Protein AF-A0A8B6CYZ5-F1 (afdb_monomer)

Secondary structure (DSSP, 8-state):
---HHHHHHHHHHHHTS-S-SSEEEPPPBTTB--EEEEEPPHHHHHHHHHHHHHHTT--S---HHHHHHHHHHHHHHTT--HHHHHHHHT---THHHHHHHHHHHHS--

InterPro domains:
  IPR002104 Integrase, catalytic domain [PF00589] (16-94)
  IPR011010 DNA breaking-rejoining enzyme, catalytic core [SSF56349] (3-94)
  IPR013762 Integrase-like, catalytic domain superfamily [G3DSA:1.10.443.10] (1-104)
  IPR052787 Mitochondrial antiviral-signaling domain-containing protein [PTHR21446] (2-103)

Foldseek 3Di:
DPDPVVVVVVVCVLVVVDADPQFDWDDDDVPDTHGDRDHDDPVVVQCPQVVVCVVVVNDDDGTLVNVLVVQLVVCVVVVDDPVVSCVVSVNDDCCVVVVVVVVCVVDPD

Solvent-accessible surface area (backbone atoms only — not comparable to full-atom values): 6609 Å² total; per-residue (Å²): 146,83,52,68,64,60,54,49,52,51,52,38,56,73,55,65,75,51,86,74,71,65,40,36,76,47,81,64,59,84,91,44,84,45,60,49,92,54,58,56,53,69,73,58,59,55,45,42,49,34,53,50,37,53,77,71,68,50,89,74,92,53,35,58,66,52,54,39,51,54,50,44,54,51,42,48,76,69,69,53,56,67,68,61,42,25,65,75,57,68,52,74,74,59,56,69,56,51,50,51,52,50,49,52,68,76,58,63,135

Radius of gyration: 19.89 Å; Cα contacts (8 Å, |Δi|>4): 69; chains: 1; bounding box: 32×52×56 Å

Mean predicted aligned error: 9.27 Å

pLDDT: mean 85.98, std 11.59, range [53.66, 95.62]

Sequence (109 aa):
PRCMYNIFETYLNILGNDGCFYRKPLALVGNTIRYGKQPLGVNKLEGLMKEMCQKAGLTGNYTNHSGKRTCATALYKAGLDEQTIMGRTGHRSSDDEIERKVSAVLNPP

Structure (mmCIF, N/CA/C/O backbone):
data_AF-A0A8B6CYZ5-F1
#
_entry.id   AF-A0A8B6CYZ5-F1
#
loop_
_atom_site.group_PDB
_atom_site.id
_atom_site.type_symbol
_atom_site.label_atom_id
_atom_site.label_alt_id
_atom_site.label_comp_id
_atom_site.label_asym_id
_atom_site.label_entity_id
_atom_site.label_seq_id
_atom_site.pdbx_PDB_ins_code
_atom_site.Cartn_x
_atom_site.Cartn_y
_atom_site.Cartn_z
_atom_site.occupancy
_atom_site.B_iso_or_equiv
_atom_site.auth_seq_id
_atom_site.auth_comp_id
_atom_site.auth_asym_id
_atom_site.auth_atom_id
_atom_site.pdbx_PDB_model_num
ATOM 1 N N . PRO A 1 1 ? -8.800 7.021 -11.406 1.00 55.38 1 PRO A N 1
ATOM 2 C CA . PRO A 1 1 ? -7.435 6.857 -10.834 1.00 55.38 1 PRO A CA 1
ATOM 3 C C . PRO A 1 1 ? -7.329 6.835 -9.283 1.00 55.38 1 PRO A C 1
ATOM 5 O O . PRO A 1 1 ? -6.246 7.058 -8.759 1.00 55.38 1 PRO A O 1
ATOM 8 N N . ARG A 1 2 ? -8.389 6.501 -8.524 1.00 72.81 2 ARG A N 1
ATOM 9 C CA . ARG A 1 2 ? -8.317 6.325 -7.052 1.00 72.81 2 ARG A CA 1
ATOM 10 C C . ARG A 1 2 ? -9.076 5.087 -6.554 1.00 72.81 2 ARG A C 1
ATOM 12 O O . ARG A 1 2 ? -9.575 5.070 -5.438 1.00 72.81 2 ARG A O 1
ATOM 19 N N . CYS A 1 3 ? -9.215 4.069 -7.401 1.00 89.69 3 CYS A N 1
ATOM 20 C CA . CYS A 1 3 ? -9.828 2.812 -6.987 1.00 89.69 3 CYS A CA 1
ATOM 21 C C . CYS A 1 3 ? -8.732 1.859 -6.506 1.00 89.69 3 CYS A C 1
ATOM 23 O O . CYS A 1 3 ? -7.823 1.542 -7.274 1.00 89.69 3 CYS A O 1
ATOM 25 N N . MET A 1 4 ? -8.820 1.415 -5.250 1.00 88.88 4 MET A N 1
ATOM 26 C CA . MET A 1 4 ? -7.859 0.471 -4.670 1.00 88.88 4 MET A CA 1
ATOM 27 C C . MET A 1 4 ? -7.808 -0.840 -5.456 1.00 88.88 4 MET A C 1
ATOM 29 O O . MET A 1 4 ? -6.719 -1.371 -5.652 1.00 88.88 4 MET A O 1
ATOM 33 N N . TYR A 1 5 ? -8.956 -1.304 -5.967 1.00 93.06 5 TYR A N 1
ATOM 34 C CA . TYR A 1 5 ? -9.030 -2.475 -6.841 1.00 93.06 5 TYR A CA 1
ATOM 35 C C . TYR A 1 5 ? -8.152 -2.287 -8.083 1.00 93.06 5 TYR A C 1
ATOM 37 O O . TYR A 1 5 ? -7.213 -3.050 -8.269 1.00 93.06 5 TYR A O 1
ATOM 45 N N . ASN A 1 6 ? -8.358 -1.218 -8.863 1.00 93.38 6 ASN A N 1
ATOM 46 C CA . ASN A 1 6 ? -7.584 -0.988 -10.091 1.00 93.38 6 ASN A CA 1
ATOM 47 C C . ASN A 1 6 ? -6.079 -0.845 -9.813 1.00 93.38 6 ASN A C 1
ATOM 49 O O . ASN A 1 6 ? -5.263 -1.282 -10.620 1.00 93.38 6 ASN A O 1
ATOM 53 N N . ILE A 1 7 ? -5.693 -0.222 -8.691 1.00 91.06 7 ILE A N 1
ATOM 54 C CA . ILE A 1 7 ? -4.278 -0.093 -8.300 1.00 91.06 7 ILE A CA 1
ATOM 55 C C . ILE A 1 7 ? -3.683 -1.476 -8.018 1.00 91.06 7 ILE A C 1
ATOM 57 O O . ILE A 1 7 ? -2.586 -1.781 -8.484 1.00 91.06 7 ILE A O 1
ATOM 61 N N . PHE A 1 8 ? -4.407 -2.312 -7.274 1.00 92.06 8 PHE A N 1
ATOM 62 C CA . PHE A 1 8 ? -3.954 -3.648 -6.914 1.00 92.06 8 PHE A CA 1
ATOM 63 C C . PHE A 1 8 ? -3.928 -4.590 -8.122 1.00 92.06 8 PHE A C 1
ATOM 65 O O . PHE A 1 8 ? -2.936 -5.276 -8.335 1.00 92.06 8 PHE A O 1
ATOM 72 N N . GLU A 1 9 ? -4.958 -4.558 -8.962 1.00 93.44 9 GLU A N 1
ATOM 73 C CA . GLU A 1 9 ? -5.025 -5.302 -10.221 1.00 93.44 9 GLU A CA 1
ATOM 74 C C . GLU A 1 9 ? -3.884 -4.900 -11.166 1.00 93.44 9 GLU A C 1
ATOM 76 O O . GLU A 1 9 ? -3.181 -5.760 -11.690 1.00 93.44 9 GLU A O 1
ATOM 81 N N . THR A 1 10 ? -3.618 -3.596 -11.316 1.00 92.12 10 THR A N 1
ATOM 82 C CA . THR A 1 10 ? -2.472 -3.105 -12.100 1.00 92.12 10 THR A CA 1
ATOM 83 C C . THR A 1 10 ? -1.159 -3.643 -11.541 1.00 92.12 10 THR A C 1
ATOM 85 O O . THR A 1 10 ? -0.314 -4.119 -12.296 1.00 92.12 10 THR A O 1
ATOM 88 N N . TYR A 1 11 ? -0.983 -3.598 -10.218 1.00 92.94 11 TYR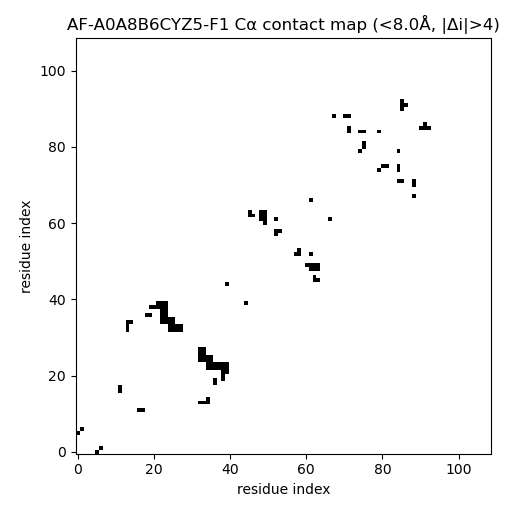 A N 1
ATOM 89 C CA . TYR A 1 11 ? 0.208 -4.127 -9.562 1.00 92.94 11 TYR A CA 1
ATOM 90 C C . TYR A 1 11 ? 0.394 -5.622 -9.846 1.00 92.94 11 TYR A C 1
ATOM 92 O O . TYR A 1 11 ? 1.459 -6.017 -10.319 1.00 92.94 11 TYR A O 1
ATOM 100 N N . LEU A 1 12 ? -0.641 -6.433 -9.620 1.00 93.69 12 LEU A N 1
ATOM 101 C CA . LEU A 1 12 ? -0.615 -7.878 -9.845 1.00 93.69 12 LEU A CA 1
ATOM 102 C C . LEU A 1 12 ? -0.329 -8.234 -11.310 1.00 93.69 12 LEU A C 1
ATOM 104 O O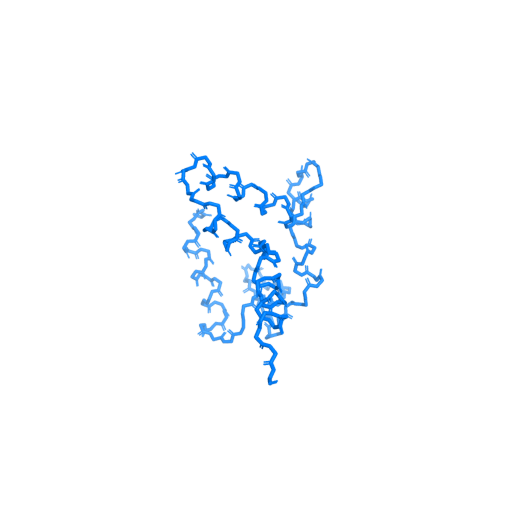 . LEU A 1 12 ? 0.538 -9.067 -11.580 1.00 93.69 12 LEU A O 1
ATOM 108 N N . ASN A 1 13 ? -0.962 -7.533 -12.252 1.00 93.25 13 ASN A N 1
ATOM 109 C CA . ASN A 1 13 ? -0.717 -7.718 -13.680 1.00 93.25 13 ASN A CA 1
ATOM 110 C C . ASN A 1 13 ? 0.739 -7.402 -14.058 1.00 93.25 13 ASN A C 1
ATOM 112 O O . ASN A 1 13 ? 1.345 -8.159 -14.813 1.00 93.25 13 ASN A O 1
ATOM 116 N N . ILE A 1 14 ? 1.348 -6.351 -13.489 1.00 92.38 14 ILE A N 1
ATOM 117 C CA . ILE A 1 14 ? 2.778 -6.052 -13.708 1.00 92.38 14 ILE A CA 1
ATOM 118 C C . ILE A 1 14 ? 3.673 -7.162 -13.133 1.00 92.38 14 ILE A C 1
ATOM 120 O O . ILE A 1 14 ? 4.738 -7.443 -13.685 1.00 92.38 14 ILE A O 1
ATOM 124 N N . LEU A 1 15 ? 3.267 -7.809 -12.036 1.00 92.81 15 LEU A N 1
ATOM 125 C CA . LEU A 1 15 ? 4.003 -8.951 -11.484 1.00 92.81 15 LEU A CA 1
ATOM 126 C C . LEU A 1 15 ? 3.862 -10.231 -12.322 1.00 92.81 15 LEU A C 1
ATOM 128 O O . LEU A 1 15 ? 4.634 -11.167 -12.097 1.00 92.81 15 LEU A O 1
ATOM 132 N N . GLY A 1 16 ? 2.914 -10.261 -13.265 1.00 92.19 16 GLY A N 1
ATOM 133 C CA . GLY A 1 16 ? 2.544 -11.437 -14.051 1.00 92.19 16 GLY A CA 1
ATOM 134 C C . GLY A 1 16 ? 1.574 -12.378 -13.332 1.00 92.19 16 GLY A C 1
ATOM 135 O O . GLY A 1 16 ? 1.532 -13.552 -13.679 1.00 92.19 16 GLY A O 1
ATOM 136 N N . ASN A 1 17 ? 0.836 -11.892 -12.323 1.00 90.69 17 ASN A N 1
ATOM 137 C CA . ASN A 1 17 ? -0.018 -12.702 -11.439 1.00 90.69 17 ASN A CA 1
ATOM 138 C C . ASN A 1 17 ? 0.713 -13.888 -10.779 1.00 90.69 17 ASN A C 1
ATOM 140 O O . ASN A 1 17 ? 0.104 -14.909 -10.473 1.00 90.69 17 ASN A O 1
ATOM 144 N N . ASP A 1 18 ? 2.016 -13.738 -10.535 1.00 88.56 18 ASP A N 1
ATOM 145 C CA . ASP A 1 18 ? 2.875 -14.783 -9.978 1.00 88.56 18 ASP A CA 1
ATOM 146 C C . ASP A 1 18 ? 3.847 -14.223 -8.923 1.00 88.56 18 ASP A C 1
ATOM 148 O O . ASP A 1 18 ? 4.170 -13.030 -8.891 1.00 88.56 18 ASP A O 1
ATOM 152 N N . GLY A 1 19 ? 4.360 -15.106 -8.067 1.00 87.44 19 GLY A N 1
ATOM 153 C CA . GLY A 1 19 ? 5.421 -14.858 -7.098 1.00 87.44 19 GLY A CA 1
ATOM 154 C C . GLY A 1 19 ? 5.034 -13.988 -5.898 1.00 87.44 19 GLY A C 1
ATOM 155 O O . GLY A 1 19 ? 3.872 -13.831 -5.537 1.00 87.44 19 GLY A O 1
ATOM 156 N N . CYS A 1 20 ? 6.054 -13.449 -5.225 1.00 90.19 20 CYS A N 1
ATOM 157 C CA . CYS A 1 20 ? 5.872 -12.719 -3.973 1.00 90.19 20 CYS A CA 1
ATOM 158 C C . CYS A 1 20 ? 5.393 -11.273 -4.172 1.00 90.19 20 CYS A C 1
ATOM 160 O O . CYS A 1 20 ? 5.746 -10.600 -5.147 1.00 90.19 20 CYS A O 1
ATOM 162 N N . PHE A 1 21 ? 4.644 -10.791 -3.179 1.00 91.44 21 PHE A N 1
ATOM 163 C CA . PHE A 1 21 ? 4.295 -9.383 -3.010 1.00 91.44 21 PHE A CA 1
ATOM 164 C C . PHE A 1 21 ? 5.510 -8.543 -2.600 1.00 91.44 21 PHE A C 1
ATOM 166 O O . PHE A 1 21 ? 6.552 -9.054 -2.194 1.00 91.44 21 PHE A O 1
ATOM 173 N N . TYR A 1 22 ? 5.346 -7.222 -2.671 1.00 92.06 22 TYR A N 1
ATOM 174 C CA . TYR A 1 22 ? 6.326 -6.230 -2.225 1.00 92.06 22 TYR A CA 1
ATOM 175 C C . TYR A 1 22 ? 7.657 -6.264 -2.973 1.00 92.06 22 TYR A C 1
ATOM 177 O O . TYR A 1 22 ? 8.719 -6.008 -2.407 1.00 92.06 22 TYR A O 1
ATOM 185 N N . ARG A 1 23 ? 7.607 -6.558 -4.270 1.00 93.44 23 ARG A N 1
ATOM 186 C CA . ARG A 1 23 ? 8.784 -6.532 -5.136 1.00 93.44 23 ARG A CA 1
ATOM 187 C C . ARG A 1 23 ? 9.425 -5.143 -5.223 1.00 93.44 23 ARG A C 1
ATOM 189 O O . ARG A 1 23 ? 8.737 -4.122 -5.206 1.00 93.44 23 ARG A O 1
ATOM 196 N N . LYS A 1 24 ? 10.756 -5.101 -5.349 1.00 91.81 24 LYS A N 1
ATOM 197 C CA . LYS A 1 24 ? 11.519 -3.849 -5.471 1.00 91.81 24 LYS A CA 1
ATOM 198 C C . LYS A 1 24 ? 11.105 -3.079 -6.740 1.00 91.81 24 LYS A C 1
ATOM 200 O O . LYS A 1 24 ? 11.221 -3.649 -7.829 1.00 91.81 24 LYS A O 1
ATOM 205 N N . PRO A 1 25 ? 10.686 -1.802 -6.644 1.00 90.88 25 PRO A N 1
ATOM 206 C CA . PRO A 1 25 ? 10.436 -0.980 -7.824 1.00 90.88 25 PRO A CA 1
ATOM 207 C C . PRO A 1 25 ? 11.747 -0.718 -8.574 1.00 90.88 25 PRO A C 1
ATOM 209 O O . PRO A 1 25 ? 12.791 -0.467 -7.964 1.00 90.88 25 PRO A O 1
ATOM 212 N N . LEU A 1 26 ? 11.693 -0.794 -9.900 1.00 93.12 26 LEU A N 1
ATOM 213 C CA . LEU A 1 26 ? 12.810 -0.482 -10.788 1.00 93.12 26 LEU A CA 1
ATOM 214 C C . LEU A 1 26 ? 12.655 0.928 -11.359 1.00 93.12 26 LEU A C 1
ATOM 216 O O . LEU A 1 26 ? 11.582 1.526 -11.292 1.00 93.12 26 LEU A O 1
ATOM 220 N N . ALA A 1 27 ? 13.733 1.446 -11.951 1.00 91.69 27 ALA A N 1
ATOM 221 C CA . ALA A 1 27 ? 13.677 2.704 -12.680 1.00 91.69 27 ALA A CA 1
ATOM 222 C C . ALA A 1 27 ? 12.599 2.646 -13.774 1.00 91.69 27 ALA A C 1
ATOM 224 O O . ALA A 1 27 ? 12.485 1.648 -14.510 1.00 91.69 27 ALA A O 1
ATOM 225 N N . LEU A 1 28 ? 11.829 3.731 -13.858 1.00 91.19 28 LEU A N 1
ATOM 226 C CA . LEU A 1 28 ? 10.843 3.941 -14.907 1.00 91.19 28 LEU A CA 1
ATOM 227 C C . LEU A 1 28 ? 11.534 3.908 -16.270 1.00 91.19 28 LEU A C 1
ATOM 229 O O . LEU A 1 28 ? 12.634 4.434 -16.437 1.00 91.19 28 LEU A O 1
ATOM 233 N N . VAL A 1 29 ? 10.877 3.282 -17.241 1.00 91.56 29 VAL A N 1
ATOM 234 C CA . VAL A 1 29 ? 11.251 3.387 -18.656 1.00 91.56 29 VAL A CA 1
ATOM 235 C C . VAL A 1 29 ? 10.084 4.042 -19.368 1.00 91.56 29 VAL A C 1
ATOM 237 O O . VAL A 1 29 ? 9.004 3.456 -19.479 1.00 91.56 29 VAL A O 1
ATOM 240 N N . GLY A 1 30 ? 10.280 5.306 -19.751 1.00 90.88 30 GLY A N 1
ATOM 241 C CA . GLY A 1 30 ? 9.179 6.199 -20.105 1.00 90.88 30 GLY A CA 1
ATOM 242 C C . GLY A 1 30 ? 8.183 6.299 -18.945 1.00 90.88 30 GLY A C 1
ATOM 243 O O . GLY A 1 30 ? 8.577 6.541 -17.806 1.00 90.88 30 GLY A O 1
ATOM 244 N N . ASN A 1 31 ? 6.909 6.015 -19.224 1.00 87.38 31 ASN A N 1
ATOM 245 C CA . ASN A 1 31 ? 5.834 6.002 -18.224 1.00 87.38 31 ASN A CA 1
ATOM 246 C C . ASN A 1 31 ? 5.521 4.597 -17.675 1.00 87.38 31 ASN A C 1
ATOM 248 O O . ASN A 1 31 ? 4.498 4.400 -17.021 1.00 87.38 31 ASN A O 1
ATOM 252 N N . THR A 1 32 ? 6.379 3.608 -17.938 1.00 89.62 32 THR A N 1
ATOM 253 C CA . THR A 1 32 ? 6.120 2.216 -17.549 1.00 89.62 32 THR A CA 1
ATOM 254 C C . THR A 1 32 ? 6.706 1.909 -16.175 1.00 89.62 32 THR A C 1
ATOM 256 O O . THR A 1 32 ? 7.921 1.991 -15.968 1.00 89.62 32 THR A O 1
ATOM 259 N N . ILE A 1 33 ? 5.839 1.496 -15.249 1.00 91.75 33 ILE A N 1
ATOM 260 C CA . ILE A 1 33 ? 6.217 0.998 -13.922 1.00 91.75 33 ILE A CA 1
ATOM 261 C C . ILE A 1 33 ? 6.698 -0.449 -14.047 1.00 91.75 33 ILE A C 1
ATOM 263 O O . ILE A 1 33 ? 6.075 -1.264 -14.724 1.00 91.75 33 ILE A O 1
ATOM 267 N N . ARG A 1 34 ? 7.809 -0.779 -13.381 1.00 92.81 34 ARG A N 1
ATOM 268 C CA . ARG A 1 34 ? 8.397 -2.124 -13.389 1.00 92.81 34 ARG A CA 1
ATOM 269 C C . ARG A 1 34 ? 8.860 -2.522 -11.997 1.00 92.81 34 ARG A C 1
ATOM 271 O O . ARG A 1 34 ? 9.294 -1.675 -11.215 1.00 92.81 34 ARG A O 1
ATOM 278 N N . TYR A 1 35 ? 8.847 -3.822 -11.734 1.00 94.31 35 TYR A N 1
ATOM 279 C CA . TYR A 1 35 ? 9.333 -4.404 -10.488 1.00 94.31 35 TYR A CA 1
ATOM 280 C C . TYR A 1 35 ? 10.349 -5.513 -10.775 1.00 94.31 35 TYR A C 1
ATOM 282 O O . TYR A 1 35 ? 10.211 -6.261 -11.741 1.00 94.31 35 TYR A O 1
ATOM 290 N N . GLY A 1 36 ? 11.383 -5.617 -9.940 1.00 92.56 36 GLY A N 1
ATOM 291 C CA . GLY A 1 36 ? 12.306 -6.755 -9.964 1.00 92.56 36 GLY A CA 1
ATOM 292 C C . GLY A 1 36 ? 11.641 -8.011 -9.402 1.00 92.56 36 GLY A C 1
ATOM 293 O O . GLY A 1 36 ? 10.553 -7.929 -8.852 1.00 92.56 36 GLY A O 1
ATOM 294 N N . LYS A 1 37 ? 12.284 -9.182 -9.486 1.00 91.12 37 LYS A N 1
ATOM 295 C CA . LYS A 1 37 ? 11.755 -10.412 -8.855 1.00 91.12 37 LYS A CA 1
ATOM 296 C C . LYS A 1 37 ? 11.946 -10.446 -7.334 1.00 91.12 37 LYS A C 1
ATOM 298 O O . LYS A 1 37 ? 11.205 -11.130 -6.640 1.00 91.12 37 LYS A O 1
ATOM 303 N N . GLN A 1 38 ? 12.933 -9.713 -6.822 1.00 91.56 38 GLN A N 1
ATOM 304 C CA . GLN A 1 38 ? 13.292 -9.732 -5.408 1.00 91.56 38 GLN A CA 1
ATOM 305 C C . GLN A 1 38 ? 12.285 -8.930 -4.558 1.00 91.56 38 GLN A C 1
ATOM 307 O O . GLN A 1 38 ? 12.030 -7.758 -4.876 1.00 91.56 38 GLN A O 1
ATOM 312 N N . PRO A 1 39 ? 11.753 -9.511 -3.466 1.00 93.62 39 PRO A N 1
ATOM 313 C CA . PRO A 1 39 ? 10.950 -8.778 -2.497 1.00 93.62 39 PRO A CA 1
ATOM 314 C C . PRO A 1 39 ? 11.804 -7.781 -1.711 1.00 93.62 39 PRO A C 1
ATOM 316 O O . PRO A 1 39 ? 13.007 -7.963 -1.504 1.00 93.62 39 PRO A O 1
ATOM 319 N N . LEU A 1 40 ? 11.173 -6.707 -1.255 1.00 94.62 40 LEU A N 1
ATOM 320 C CA . LEU A 1 40 ? 11.782 -5.773 -0.322 1.00 94.62 40 LEU A CA 1
ATOM 321 C C . LEU A 1 40 ? 12.005 -6.453 1.033 1.00 94.62 40 LEU A C 1
ATOM 323 O O . LEU A 1 40 ? 11.138 -7.160 1.542 1.00 94.62 40 LEU A O 1
ATOM 327 N N . GLY A 1 41 ? 13.169 -6.202 1.634 1.00 94.12 41 GLY A N 1
ATOM 328 C CA . GLY A 1 41 ? 13.458 -6.653 2.993 1.00 94.12 41 GLY A CA 1
ATOM 329 C C . GLY A 1 41 ? 12.580 -5.943 4.026 1.00 94.12 41 GLY A C 1
ATOM 330 O O . GLY A 1 41 ? 12.167 -4.798 3.818 1.00 94.12 41 GLY A O 1
ATOM 331 N N . VAL A 1 42 ? 12.347 -6.604 5.163 1.00 90.88 42 VAL A N 1
ATOM 332 C CA . VAL A 1 42 ? 11.458 -6.121 6.236 1.00 90.88 42 VAL A CA 1
ATOM 333 C C . VAL A 1 42 ? 11.800 -4.701 6.704 1.00 90.88 42 VAL A C 1
ATOM 335 O O . VAL A 1 42 ? 10.913 -3.856 6.762 1.00 90.88 42 VAL A O 1
ATOM 338 N N . ASN A 1 43 ? 13.085 -4.383 6.884 1.00 90.88 43 ASN A N 1
ATOM 339 C CA . ASN A 1 43 ? 13.527 -3.045 7.300 1.00 90.88 43 ASN A CA 1
ATOM 340 C C . ASN A 1 43 ? 13.181 -1.967 6.260 1.00 90.88 43 ASN A C 1
ATOM 342 O O . ASN A 1 43 ? 12.862 -0.829 6.602 1.00 90.88 43 ASN A O 1
ATOM 346 N N . LYS A 1 44 ? 13.228 -2.310 4.963 1.00 92.56 44 LYS A N 1
ATOM 347 C CA . LYS A 1 44 ? 12.867 -1.360 3.905 1.00 92.56 44 LYS A CA 1
ATOM 348 C C . LYS A 1 44 ? 11.356 -1.161 3.851 1.00 92.56 44 LYS A C 1
ATOM 350 O O . LYS A 1 44 ? 10.923 -0.024 3.700 1.00 92.56 44 LYS A O 1
ATOM 355 N N . LEU A 1 45 ? 10.580 -2.236 4.011 1.00 91.19 45 LEU A N 1
ATOM 356 C CA . LEU A 1 45 ? 9.121 -2.180 4.130 1.00 91.19 45 LEU A CA 1
ATOM 357 C C . LEU A 1 45 ? 8.669 -1.337 5.324 1.00 91.19 45 LEU A C 1
ATOM 359 O O . LE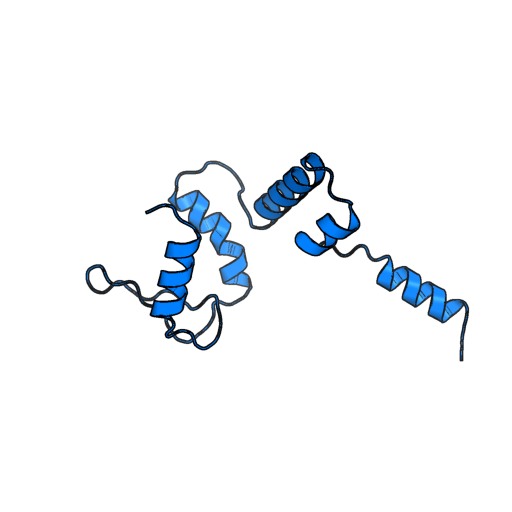U A 1 45 ? 7.738 -0.543 5.201 1.00 91.19 45 LEU A O 1
ATOM 363 N N . GLU A 1 46 ? 9.354 -1.465 6.457 1.00 88.94 46 GLU A N 1
ATOM 364 C CA . GLU A 1 46 ? 9.070 -0.685 7.657 1.00 88.94 46 GLU A CA 1
ATOM 365 C C . GLU A 1 46 ? 9.232 0.825 7.424 1.00 88.94 46 GLU A C 1
ATOM 367 O O . GLU A 1 46 ? 8.401 1.625 7.859 1.00 88.94 46 GLU A O 1
ATOM 372 N N . GLY A 1 47 ? 10.252 1.211 6.654 1.00 91.06 47 GLY A N 1
ATOM 373 C CA . GLY A 1 47 ? 10.525 2.604 6.310 1.00 91.06 47 GLY A CA 1
ATOM 374 C C . GLY A 1 47 ? 9.612 3.213 5.239 1.00 91.06 47 GLY A C 1
ATOM 375 O O . GLY A 1 47 ? 9.598 4.438 5.104 1.00 91.06 47 GLY A O 1
ATOM 376 N N . LEU A 1 48 ? 8.846 2.413 4.482 1.00 91.56 48 LEU A N 1
ATOM 377 C CA . LEU A 1 48 ? 8.083 2.919 3.332 1.00 91.56 48 LEU A CA 1
ATOM 378 C C . LEU A 1 48 ? 7.037 3.962 3.722 1.00 91.56 48 LEU A C 1
ATOM 380 O O . LEU A 1 48 ? 6.929 4.976 3.041 1.00 91.56 48 LEU A O 1
ATOM 384 N N . MET A 1 49 ? 6.282 3.747 4.804 1.00 91.38 49 MET A N 1
ATOM 385 C CA . MET A 1 49 ? 5.243 4.699 5.224 1.00 91.38 49 MET A CA 1
ATOM 386 C C . MET A 1 49 ? 5.841 6.072 5.531 1.00 91.38 49 MET A C 1
ATOM 388 O O . MET A 1 49 ? 5.367 7.086 5.028 1.00 91.38 49 MET A O 1
ATOM 392 N N . LYS A 1 50 ? 6.944 6.088 6.285 1.00 92.62 50 LYS A N 1
ATOM 393 C CA . LYS A 1 50 ? 7.670 7.316 6.612 1.00 92.62 50 LYS A CA 1
ATOM 394 C C . LYS A 1 50 ? 8.162 8.021 5.348 1.00 92.62 50 LYS A C 1
ATOM 396 O O . LYS A 1 50 ? 7.923 9.214 5.186 1.00 92.62 50 LYS A O 1
ATOM 401 N N . GLU A 1 51 ? 8.801 7.281 4.441 1.00 92.56 51 GLU A N 1
ATOM 402 C CA . GLU A 1 51 ? 9.323 7.818 3.180 1.00 92.56 51 GLU A CA 1
ATOM 403 C C . GLU A 1 51 ? 8.200 8.395 2.296 1.00 92.56 51 GLU A C 1
ATOM 405 O O . GLU A 1 51 ? 8.342 9.491 1.755 1.00 92.56 51 GLU A O 1
ATOM 410 N N . MET A 1 52 ? 7.068 7.694 2.174 1.00 92.38 52 MET A N 1
ATOM 411 C CA . MET A 1 52 ? 5.912 8.150 1.394 1.00 92.38 52 MET A CA 1
ATOM 412 C C . MET A 1 52 ? 5.290 9.416 1.983 1.00 92.38 52 MET A C 1
ATOM 414 O O . MET A 1 52 ? 5.047 10.368 1.245 1.00 92.38 52 MET A O 1
ATOM 418 N N . CYS A 1 53 ? 5.073 9.461 3.301 1.00 93.50 53 CYS A N 1
ATOM 419 C CA . CYS A 1 53 ? 4.510 10.634 3.966 1.00 93.50 53 CYS A CA 1
ATOM 420 C C . CYS A 1 53 ? 5.418 11.862 3.822 1.00 93.50 53 CYS A C 1
ATOM 422 O O . CYS A 1 53 ? 4.929 12.943 3.501 1.00 93.50 53 CYS A O 1
ATOM 424 N N . GLN A 1 54 ? 6.734 11.691 3.978 1.00 93.56 54 GLN A N 1
ATOM 425 C CA . GLN A 1 54 ? 7.704 12.772 3.786 1.00 93.56 54 GLN A CA 1
ATOM 426 C C . GLN A 1 54 ? 7.693 13.301 2.348 1.00 93.56 54 GLN A C 1
ATOM 428 O O . GLN A 1 54 ? 7.617 14.509 2.141 1.00 93.56 54 GLN A O 1
ATOM 433 N N . LYS A 1 55 ? 7.706 12.410 1.346 1.00 93.81 55 LYS A N 1
ATOM 434 C CA . LYS A 1 55 ? 7.639 12.802 -0.074 1.00 93.81 55 LYS A CA 1
ATOM 435 C C . LYS A 1 55 ? 6.325 13.487 -0.446 1.00 93.81 55 LYS A C 1
ATOM 437 O O . LYS A 1 55 ? 6.314 14.316 -1.347 1.00 93.81 55 LYS A O 1
ATOM 442 N N . ALA A 1 56 ? 5.235 13.150 0.238 1.00 94.75 56 ALA A N 1
ATOM 443 C CA . ALA A 1 56 ? 3.939 13.797 0.069 1.00 94.75 56 ALA A CA 1
ATOM 444 C C . ALA A 1 56 ? 3.817 15.140 0.822 1.00 94.75 56 ALA A C 1
ATOM 446 O O . ALA A 1 56 ? 2.768 15.774 0.743 1.00 94.75 56 ALA A O 1
ATOM 447 N N . GLY A 1 57 ? 4.851 15.573 1.557 1.00 95.25 57 GLY A N 1
ATOM 448 C CA . GLY A 1 57 ? 4.836 16.820 2.327 1.00 95.25 57 GLY A CA 1
ATOM 449 C C . GLY A 1 57 ? 4.030 16.749 3.628 1.00 95.25 57 GLY A C 1
ATOM 450 O O . GLY A 1 57 ? 3.651 17.785 4.169 1.00 95.25 57 GLY A O 1
ATOM 451 N N . LEU A 1 58 ? 3.743 15.548 4.141 1.00 92.88 58 LEU A N 1
ATOM 452 C CA . LEU A 1 58 ? 3.015 15.382 5.398 1.00 92.88 58 LEU A CA 1
ATOM 453 C C . LEU A 1 58 ? 3.944 15.617 6.593 1.00 92.88 58 LEU A C 1
ATOM 455 O O . LEU A 1 58 ? 4.884 14.856 6.832 1.00 92.88 58 LEU A O 1
ATOM 459 N N . THR A 1 59 ? 3.639 16.642 7.384 1.00 89.75 59 THR A N 1
ATOM 460 C CA . THR A 1 59 ? 4.377 16.973 8.607 1.00 89.75 59 THR A CA 1
ATOM 461 C C . THR A 1 59 ? 3.985 16.038 9.752 1.00 89.75 59 THR A C 1
ATOM 463 O O . THR A 1 59 ? 2.805 15.916 10.084 1.00 89.75 59 THR A O 1
ATOM 466 N N . GLY A 1 60 ? 4.969 15.381 10.371 1.00 88.12 60 GLY A N 1
ATOM 467 C CA . GLY A 1 60 ? 4.774 14.514 11.538 1.00 88.12 60 GLY A CA 1
ATOM 468 C C . GLY A 1 60 ? 5.574 13.209 11.480 1.00 88.12 60 GLY A C 1
ATOM 469 O O . GLY A 1 60 ? 6.269 12.923 10.505 1.00 88.12 60 GLY A O 1
ATOM 470 N N . ASN A 1 61 ? 5.472 12.400 12.540 1.00 87.88 61 ASN A N 1
ATOM 471 C CA . ASN A 1 61 ? 6.106 11.080 12.616 1.00 87.88 61 ASN A CA 1
ATOM 472 C C . ASN A 1 61 ? 5.122 9.975 12.200 1.00 87.88 61 ASN A C 1
ATOM 474 O O . ASN A 1 61 ? 4.551 9.268 13.036 1.00 87.88 61 ASN A O 1
ATOM 478 N N . TYR A 1 62 ? 4.896 9.849 10.893 1.00 91.12 62 TYR A N 1
ATOM 479 C CA . TYR A 1 62 ? 4.058 8.792 10.333 1.00 91.12 62 TYR A CA 1
ATOM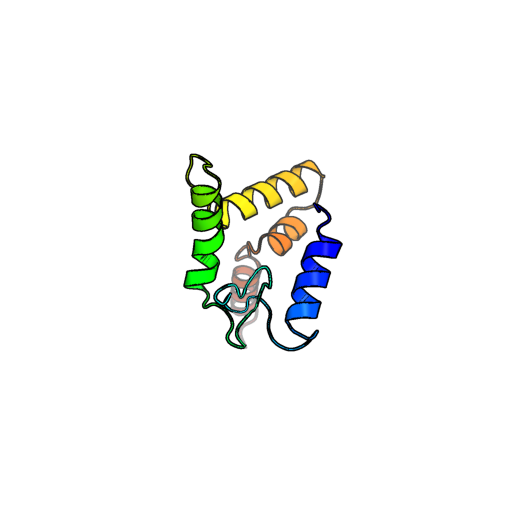 480 C C . TYR A 1 62 ? 4.883 7.534 10.084 1.00 91.12 62 TYR A C 1
ATOM 482 O O . TYR A 1 62 ? 5.844 7.529 9.317 1.00 91.12 62 TYR A O 1
ATOM 490 N N . THR A 1 63 ? 4.493 6.452 10.745 1.00 89.50 63 THR A N 1
ATOM 491 C CA . THR A 1 63 ? 5.113 5.131 10.615 1.00 89.50 63 THR A CA 1
ATOM 492 C C . THR A 1 63 ? 4.030 4.077 10.412 1.00 89.50 63 THR A C 1
ATOM 494 O O . THR A 1 63 ? 2.835 4.357 10.544 1.00 89.50 63 THR A O 1
ATOM 497 N N . ASN A 1 64 ? 4.429 2.832 10.146 1.00 86.69 64 ASN A N 1
ATOM 498 C CA . ASN A 1 64 ? 3.485 1.712 10.111 1.00 86.69 64 ASN A CA 1
ATOM 499 C C . ASN A 1 64 ? 2.694 1.580 11.426 1.00 86.69 64 ASN A C 1
ATOM 501 O O . ASN A 1 64 ? 1.518 1.220 11.398 1.00 86.69 64 ASN A O 1
ATOM 505 N N . HIS A 1 65 ? 3.297 1.927 12.570 1.00 86.69 65 HIS A N 1
ATOM 506 C CA . HIS A 1 65 ? 2.602 1.949 13.856 1.00 86.69 65 HIS A CA 1
ATOM 507 C C . HIS A 1 65 ? 1.460 2.977 13.879 1.00 86.69 65 HIS A C 1
ATOM 509 O O . HIS A 1 65 ? 0.369 2.660 14.353 1.00 86.69 65 HIS A O 1
ATOM 515 N N . SER A 1 66 ? 1.667 4.168 13.305 1.00 87.19 66 SER A N 1
ATOM 516 C CA . SER A 1 66 ? 0.618 5.188 13.172 1.00 87.19 66 SER A CA 1
ATOM 517 C C . SER A 1 66 ? -0.582 4.633 12.395 1.00 87.19 66 SER A C 1
ATOM 519 O O . SER A 1 66 ? -1.715 4.743 12.855 1.00 87.19 66 SER A O 1
ATOM 521 N N . GLY A 1 67 ? -0.331 3.936 11.278 1.00 86.75 67 GLY A N 1
ATOM 522 C CA . GLY A 1 67 ? -1.381 3.280 10.489 1.00 86.75 67 GLY A CA 1
ATOM 523 C C . GLY 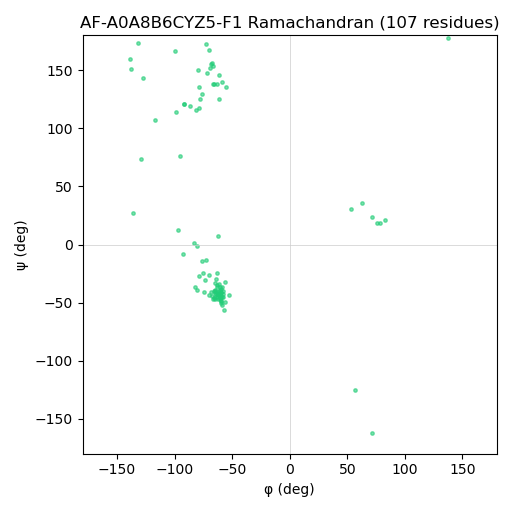A 1 67 ? -2.131 2.189 11.262 1.00 86.75 67 GLY A C 1
ATOM 524 O O . GLY A 1 67 ? -3.362 2.141 11.227 1.00 86.75 67 GLY A O 1
ATOM 525 N N . LYS A 1 68 ? -1.414 1.352 12.026 1.00 89.00 68 LYS A N 1
ATOM 526 C CA . LYS A 1 68 ? -2.031 0.337 12.897 1.00 89.00 68 LYS A CA 1
ATOM 527 C C . LYS A 1 68 ? -2.941 0.961 13.954 1.00 89.00 68 LYS A C 1
ATOM 529 O O . LYS A 1 68 ? -4.044 0.462 14.155 1.00 89.00 68 LYS A O 1
ATOM 534 N N . ARG A 1 69 ? -2.526 2.063 14.592 1.00 90.81 69 ARG A N 1
ATOM 535 C CA . ARG A 1 69 ? -3.365 2.780 15.569 1.00 90.81 69 ARG A CA 1
ATOM 536 C C . ARG A 1 69 ? -4.623 3.363 14.943 1.00 90.81 69 ARG A C 1
ATOM 538 O O . ARG A 1 69 ? -5.696 3.261 15.538 1.00 90.81 69 ARG A O 1
ATOM 545 N N . THR A 1 70 ? -4.505 3.951 13.753 1.00 91.38 70 THR A N 1
ATOM 546 C CA . THR A 1 70 ? -5.664 4.465 13.013 1.00 91.38 70 THR A CA 1
ATOM 547 C C . THR A 1 70 ? -6.642 3.336 12.693 1.00 91.38 70 THR A C 1
ATOM 549 O O . THR A 1 70 ? -7.833 3.492 12.941 1.00 91.38 70 THR A O 1
ATOM 552 N N . CYS A 1 71 ? -6.143 2.184 12.226 1.00 91.25 71 CYS A N 1
ATOM 553 C CA . CYS A 1 71 ? -6.957 0.991 11.979 1.00 91.25 71 CYS A CA 1
ATOM 554 C C . CYS A 1 71 ? -7.660 0.509 13.258 1.00 91.25 71 CY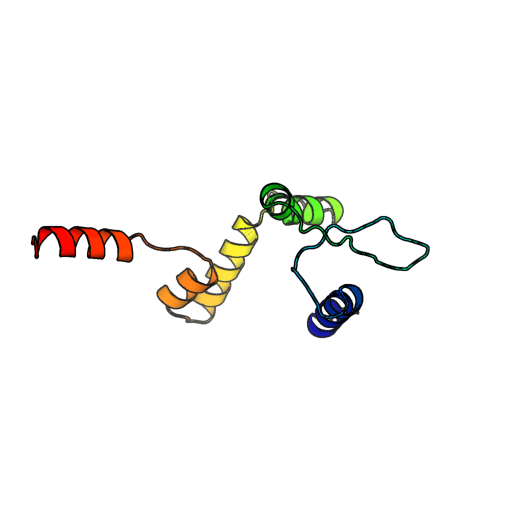S A C 1
ATOM 556 O O . CYS A 1 71 ? -8.880 0.374 13.264 1.00 91.25 71 CYS A O 1
ATOM 558 N N . ALA A 1 72 ? -6.919 0.343 14.359 1.00 92.44 72 ALA A N 1
ATOM 559 C CA . ALA A 1 72 ? -7.473 -0.083 15.645 1.00 92.44 72 ALA A CA 1
ATOM 560 C C . ALA A 1 72 ? -8.602 0.844 16.118 1.00 92.44 72 ALA A C 1
ATOM 562 O O . ALA A 1 72 ? -9.703 0.395 16.418 1.00 92.44 72 ALA A O 1
ATOM 563 N N . THR A 1 73 ? -8.344 2.155 16.102 1.00 92.38 73 THR A N 1
ATOM 564 C CA . THR A 1 73 ? -9.321 3.183 16.486 1.00 92.38 73 THR A CA 1
ATOM 565 C C . THR A 1 73 ? -10.568 3.135 15.605 1.00 92.38 73 THR A C 1
ATOM 567 O O . THR A 1 73 ? -11.678 3.297 16.104 1.00 92.38 73 THR A O 1
ATOM 570 N N . ALA A 1 74 ? -10.401 2.937 14.295 1.00 94.50 74 ALA A N 1
ATOM 571 C CA . ALA A 1 74 ? -11.517 2.881 13.359 1.00 94.50 74 ALA A CA 1
ATOM 572 C C . ALA A 1 74 ? -12.395 1.643 13.587 1.00 94.50 74 ALA A C 1
ATOM 574 O O . ALA A 1 74 ? -13.614 1.774 13.637 1.00 94.50 74 ALA A O 1
ATOM 575 N N . LEU A 1 75 ? -11.786 0.468 13.778 1.00 93.50 75 LEU A N 1
ATOM 576 C CA . LEU A 1 75 ?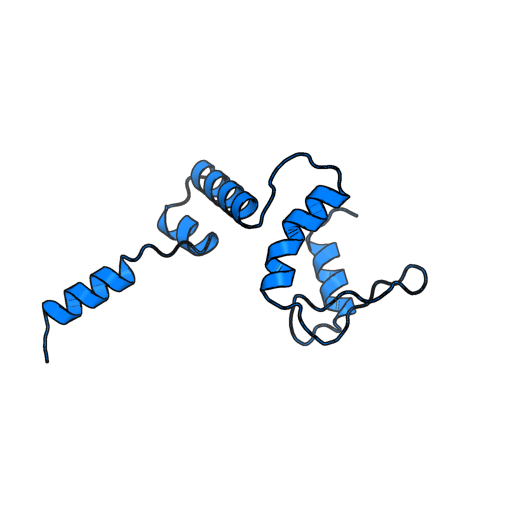 -12.523 -0.765 14.063 1.00 93.50 75 LEU A CA 1
ATOM 577 C C . LEU A 1 75 ? -13.232 -0.699 15.423 1.00 93.50 75 LEU A C 1
ATOM 579 O O . LEU A 1 75 ? -14.389 -1.093 15.520 1.00 93.50 75 LEU A O 1
ATOM 583 N N . TYR A 1 76 ? -12.582 -0.122 16.439 1.00 93.56 76 TYR A N 1
ATOM 584 C CA . TYR A 1 76 ? -13.199 0.108 17.747 1.00 93.56 76 TYR A CA 1
ATOM 585 C C . TYR A 1 76 ? -14.429 1.015 17.637 1.00 93.56 76 TYR A C 1
ATOM 587 O O . TYR A 1 76 ? -15.500 0.692 18.138 1.00 93.56 76 TYR A O 1
ATOM 595 N N . LYS A 1 77 ? -14.311 2.132 16.906 1.00 94.75 77 LYS A N 1
ATOM 596 C CA . LYS A 1 77 ? -15.441 3.040 16.648 1.00 94.75 77 LYS A CA 1
ATOM 597 C C . LYS A 1 77 ? -16.568 2.392 15.840 1.00 94.75 77 LYS A C 1
ATOM 599 O O . LYS A 1 77 ? -17.702 2.844 15.939 1.00 94.75 77 LYS A O 1
ATOM 604 N N . ALA A 1 78 ? -16.263 1.364 15.051 1.00 95.62 78 ALA A N 1
ATOM 605 C CA . ALA A 1 78 ? -17.248 0.565 14.330 1.00 95.62 78 ALA A CA 1
ATOM 606 C C . ALA A 1 78 ? -17.886 -0.542 15.196 1.00 95.62 78 ALA A C 1
ATOM 608 O O . ALA A 1 78 ? -18.724 -1.285 14.693 1.00 95.62 78 ALA A O 1
ATOM 609 N N . GLY A 1 79 ? -17.513 -0.652 16.477 1.00 94.25 79 GLY A N 1
ATOM 610 C CA . GLY A 1 79 ? -18.094 -1.604 17.424 1.00 94.25 79 GLY A CA 1
ATOM 611 C C . GLY A 1 79 ? -17.584 -3.038 17.280 1.00 94.25 79 GLY A C 1
ATOM 612 O O . GLY A 1 79 ? -18.250 -3.955 17.751 1.00 94.25 79 GLY A O 1
ATOM 613 N N . LEU A 1 80 ? -16.438 -3.253 16.621 1.00 93.69 80 LEU A N 1
ATOM 614 C CA . LEU A 1 80 ? -15.820 -4.578 16.574 1.00 93.69 80 LEU A CA 1
ATOM 615 C C . LEU A 1 80 ? -15.219 -4.937 17.935 1.00 93.69 80 LEU A C 1
ATOM 617 O O . LEU A 1 80 ? -14.719 -4.070 18.655 1.00 93.69 80 LEU A O 1
ATOM 621 N N . ASP A 1 81 ? -15.234 -6.228 18.255 1.00 93.00 81 ASP A N 1
ATOM 622 C CA . ASP A 1 81 ? -14.646 -6.746 19.481 1.00 93.00 81 ASP A CA 1
ATOM 623 C C . ASP A 1 81 ? -13.111 -6.634 19.480 1.00 93.00 81 ASP A C 1
ATOM 625 O O . ASP A 1 81 ? -12.443 -6.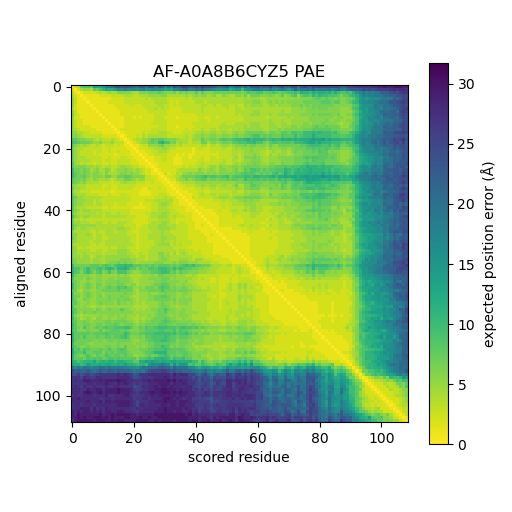595 18.439 1.00 93.00 81 ASP A O 1
ATOM 629 N N . GLU A 1 82 ? -12.545 -6.593 20.682 1.00 87.88 82 GLU A N 1
ATOM 630 C CA . GLU A 1 82 ? -11.120 -6.368 20.896 1.00 87.88 82 GLU A CA 1
ATOM 631 C C . GLU A 1 82 ? -10.244 -7.483 20.305 1.00 87.88 82 GLU A C 1
ATOM 633 O O . GLU A 1 82 ? -9.209 -7.181 19.707 1.00 87.88 82 GLU A O 1
ATOM 638 N N . GLN A 1 83 ? -10.678 -8.748 20.364 1.00 89.00 83 GLN A N 1
ATOM 639 C CA . GLN A 1 83 ? -9.921 -9.875 19.806 1.00 89.00 83 GLN A CA 1
ATOM 640 C C . GLN A 1 83 ? -9.812 -9.768 18.281 1.00 89.00 83 GLN A C 1
ATOM 642 O O . GLN A 1 83 ? -8.729 -9.946 17.712 1.00 89.00 83 GLN A O 1
ATOM 647 N N . THR A 1 84 ? -10.900 -9.389 17.606 1.00 90.06 84 THR A N 1
ATOM 648 C CA . THR A 1 84 ? -10.894 -9.125 16.164 1.00 90.06 84 THR A CA 1
ATOM 649 C C . THR A 1 84 ? -9.959 -7.966 15.816 1.00 90.06 84 THR A C 1
ATOM 651 O O . THR A 1 84 ? -9.176 -8.058 14.863 1.00 90.06 84 THR A O 1
ATOM 654 N N . ILE A 1 85 ? -9.987 -6.876 16.588 1.00 90.00 85 ILE A N 1
ATOM 655 C CA . ILE A 1 85 ? -9.112 -5.712 16.371 1.00 90.00 85 ILE A CA 1
ATOM 656 C C . ILE A 1 85 ? -7.641 -6.088 16.557 1.00 90.00 85 ILE A C 1
ATOM 658 O O . ILE A 1 85 ? -6.791 -5.738 15.728 1.00 90.00 85 ILE A O 1
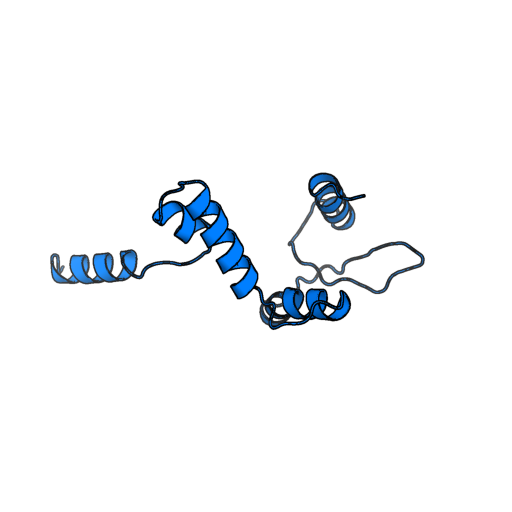ATOM 662 N N . MET A 1 86 ? -7.329 -6.824 17.617 1.00 89.69 86 MET A N 1
ATOM 663 C CA . MET A 1 86 ? -5.994 -7.331 17.917 1.00 89.69 86 MET A CA 1
ATOM 664 C C . MET A 1 86 ? -5.467 -8.229 16.796 1.00 89.69 86 MET A C 1
ATOM 666 O O . MET A 1 86 ? -4.380 -7.977 16.265 1.00 89.69 86 MET A O 1
ATOM 670 N N . GLY A 1 87 ? -6.281 -9.186 16.341 1.00 88.56 87 GLY A N 1
ATOM 671 C CA . GLY A 1 87 ? -5.953 -10.060 15.218 1.00 88.56 87 GLY A CA 1
ATOM 672 C C . GLY A 1 87 ? -5.663 -9.286 13.929 1.00 88.56 87 GLY A C 1
ATOM 673 O O . GLY A 1 87 ? -4.684 -9.570 13.237 1.00 88.56 87 GLY A O 1
ATOM 674 N N . ARG A 1 88 ? -6.454 -8.249 13.621 1.00 87.06 88 ARG A N 1
ATOM 675 C CA . ARG A 1 88 ? -6.268 -7.411 12.418 1.00 87.06 88 ARG A CA 1
ATOM 676 C C . ARG A 1 88 ? -5.077 -6.461 12.502 1.00 87.06 88 ARG A C 1
ATOM 678 O O . ARG A 1 88 ? -4.479 -6.140 11.478 1.00 87.06 88 ARG A O 1
ATOM 685 N N . THR A 1 89 ? -4.728 -5.997 13.696 1.00 87.94 89 THR A N 1
ATOM 686 C CA . THR A 1 89 ? -3.620 -5.049 13.909 1.00 87.94 89 THR A CA 1
ATOM 687 C C . THR A 1 89 ? -2.294 -5.745 14.228 1.00 87.94 89 THR A C 1
ATOM 689 O O . THR A 1 89 ? -1.230 -5.111 14.213 1.00 87.94 89 THR A O 1
ATOM 692 N N . GLY A 1 90 ? -2.342 -7.062 14.445 1.00 82.06 90 GLY A N 1
ATOM 693 C CA . GLY A 1 90 ? -1.195 -7.892 14.788 1.00 82.06 90 GLY A CA 1
ATOM 694 C C . GLY A 1 90 ? -0.695 -7.656 16.211 1.00 82.06 90 GLY A C 1
ATOM 695 O O . GLY A 1 90 ? 0.483 -7.891 16.470 1.00 82.06 90 GLY A O 1
ATOM 696 N N . HIS A 1 91 ? -1.554 -7.163 17.109 1.00 79.56 91 HIS A N 1
ATOM 697 C CA . HIS A 1 91 ? -1.286 -7.212 18.542 1.00 79.56 91 HIS A CA 1
ATOM 698 C C . HIS A 1 91 ? -1.680 -8.608 19.011 1.00 79.56 91 HIS A C 1
ATOM 700 O O . HIS A 1 91 ? -2.841 -8.986 18.908 1.00 79.56 91 HIS A O 1
ATOM 706 N N . ARG A 1 92 ? -0.719 -9.400 19.477 1.00 61.91 92 ARG A N 1
ATOM 707 C CA . ARG A 1 92 ? -1.032 -10.616 20.226 1.00 61.91 92 ARG A CA 1
ATOM 708 C C . ARG A 1 92 ? -0.889 -10.256 21.691 1.00 61.91 92 ARG A C 1
ATOM 710 O O . ARG A 1 92 ? 0.216 -9.919 22.112 1.00 61.91 92 ARG A O 1
ATOM 717 N N . SER A 1 93 ? -1.990 -10.270 22.437 1.00 56.00 93 SER A N 1
ATOM 718 C CA . SER A 1 93 ? -1.864 -10.359 23.886 1.00 56.00 93 SER A CA 1
ATOM 719 C C . SER A 1 93 ? -1.201 -11.691 24.173 1.00 56.00 93 SER A C 1
ATOM 721 O O . SER A 1 93 ? -1.503 -12.705 23.545 1.00 56.00 93 SER A O 1
ATOM 723 N N . SER A 1 94 ? -0.265 -11.669 25.105 1.00 53.66 94 SER A N 1
ATOM 724 C CA . SER A 1 94 ? 0.427 -12.839 25.625 1.00 53.66 94 SER A CA 1
ATOM 725 C C . SER A 1 94 ? -0.504 -13.831 26.322 1.00 53.66 94 SER A C 1
ATOM 727 O O . SER A 1 94 ? 0.008 -14.766 26.914 1.00 53.66 94 SER A O 1
ATOM 729 N N . ASP A 1 95 ? -1.826 -13.660 26.283 1.00 54.41 95 ASP A N 1
ATOM 730 C CA . ASP A 1 95 ? -2.780 -14.559 26.929 1.00 54.41 95 ASP A CA 1
ATOM 731 C C . ASP A 1 95 ? -2.629 -15.988 26.410 1.00 54.41 95 ASP A C 1
ATOM 733 O O . ASP A 1 95 ? -2.524 -16.883 27.229 1.00 54.41 95 ASP A O 1
ATOM 737 N N . ASP A 1 96 ? -2.405 -16.209 25.110 1.00 55.50 96 ASP A N 1
ATOM 738 C CA . ASP A 1 96 ? -2.095 -17.552 24.584 1.00 55.50 96 ASP A CA 1
ATOM 739 C C . ASP A 1 96 ? -0.794 -18.139 25.182 1.00 55.50 96 ASP A C 1
ATOM 741 O O . ASP A 1 96 ? -0.654 -19.348 25.362 1.00 55.50 96 ASP A O 1
ATOM 745 N N . GLU A 1 97 ? 0.203 -17.296 25.475 1.00 57.41 97 GLU A N 1
ATOM 746 C CA . GLU A 1 97 ? 1.482 -17.717 26.063 1.00 57.41 97 GLU A CA 1
ATOM 747 C C . GLU A 1 97 ? 1.368 -17.923 27.579 1.00 57.41 97 GLU A C 1
ATOM 749 O O . GLU A 1 97 ? 1.947 -18.864 28.120 1.00 57.41 97 GLU A O 1
ATOM 754 N N . ILE A 1 98 ? 0.616 -17.061 28.260 1.00 58.91 98 ILE A N 1
ATOM 755 C CA . ILE A 1 98 ? 0.311 -17.140 29.687 1.00 58.91 98 ILE A CA 1
ATOM 756 C C . ILE A 1 98 ? -0.563 -18.364 29.937 1.00 58.91 98 ILE A C 1
ATOM 758 O O . ILE A 1 98 ? -0.228 -19.162 30.798 1.00 58.91 98 ILE A O 1
ATOM 762 N N . GLU A 1 99 ? -1.608 -18.582 29.147 1.00 59.72 99 GLU A N 1
ATOM 763 C CA . GLU A 1 99 ? -2.512 -19.727 29.235 1.00 59.72 99 GLU A CA 1
ATOM 764 C C . GLU A 1 99 ? -1.780 -21.036 28.910 1.00 59.72 99 GLU A C 1
ATOM 766 O O . GLU A 1 99 ? -1.924 -22.018 29.637 1.00 59.72 99 GLU A O 1
ATOM 771 N N . ARG A 1 100 ? -0.871 -21.041 27.922 1.00 62.81 100 ARG A N 1
ATOM 772 C CA . ARG A 1 100 ? 0.012 -22.191 27.656 1.00 62.81 100 ARG A CA 1
ATOM 773 C C . ARG A 1 100 ? 0.995 -22.455 28.806 1.00 62.81 100 ARG A C 1
ATOM 775 O O . ARG A 1 100 ? 1.219 -23.615 29.148 1.00 62.81 100 ARG A O 1
ATOM 782 N N . LYS A 1 101 ? 1.567 -21.415 29.428 1.00 64.81 101 LYS A N 1
ATOM 783 C CA . LYS A 1 101 ? 2.444 -21.545 30.611 1.00 64.81 101 LYS A CA 1
ATOM 784 C C . LYS A 1 101 ? 1.674 -22.007 31.849 1.00 64.81 101 LYS A C 1
ATOM 786 O O . LYS A 1 101 ? 2.162 -22.869 32.569 1.00 64.81 101 LYS A O 1
ATOM 791 N N . VAL A 1 102 ? 0.471 -21.488 32.072 1.00 66.38 102 VAL A N 1
ATOM 792 C CA . VAL A 1 102 ? -0.424 -21.879 33.169 1.00 66.38 102 VAL A CA 1
ATOM 793 C C . VAL A 1 102 ? -0.875 -23.327 32.981 1.00 66.38 102 VAL A C 1
ATOM 795 O O . VAL A 1 102 ? -0.748 -24.122 33.905 1.00 66.38 102 VAL A O 1
ATOM 798 N N . SER A 1 103 ? -1.284 -23.722 31.773 1.00 66.81 103 SER A N 1
ATOM 799 C CA . SER A 1 103 ? -1.639 -25.110 31.454 1.00 66.81 103 SER A CA 1
ATOM 800 C C . SER A 1 103 ? -0.475 -26.082 31.668 1.00 66.81 103 SER A C 1
ATOM 802 O O . SER A 1 103 ? -0.706 -27.197 32.126 1.00 66.81 103 SER A O 1
ATOM 804 N N . ALA A 1 104 ? 0.760 -25.685 31.345 1.00 73.62 104 ALA A N 1
ATOM 805 C CA . ALA A 1 104 ? 1.949 -26.515 31.554 1.00 73.62 104 ALA A CA 1
ATOM 806 C C . ALA A 1 104 ? 2.318 -26.681 33.041 1.00 73.62 104 ALA A C 1
ATOM 808 O O . ALA A 1 104 ? 2.934 -27.675 33.412 1.00 73.62 104 ALA A O 1
ATOM 809 N N . VAL A 1 105 ? 1.939 -25.722 33.891 1.00 72.75 105 VAL A N 1
ATOM 810 C CA . VAL A 1 105 ? 2.116 -25.801 35.350 1.00 72.75 105 VAL A CA 1
ATOM 811 C C . VAL A 1 105 ? 0.998 -26.613 36.007 1.00 72.75 105 VAL A C 1
ATOM 813 O O . VAL A 1 105 ? 1.255 -27.338 36.963 1.00 72.75 105 VAL A O 1
ATOM 816 N N . LEU A 1 106 ? -0.236 -26.499 35.508 1.00 69.69 106 LEU A N 1
ATOM 817 C CA . LEU A 1 106 ? -1.401 -27.183 36.077 1.00 69.69 106 LEU A CA 1
ATOM 818 C C . LEU A 1 106 ? -1.490 -28.664 35.685 1.00 69.69 106 LEU A C 1
ATOM 820 O O . LEU A 1 106 ? -2.041 -29.446 36.453 1.00 69.69 106 LEU A O 1
ATOM 824 N N . ASN A 1 107 ? -0.938 -29.052 34.530 1.00 72.44 107 ASN A N 1
ATOM 825 C CA . ASN A 1 107 ? -0.897 -30.441 34.061 1.00 72.44 107 ASN A CA 1
ATOM 826 C C . ASN A 1 107 ? 0.536 -30.837 33.661 1.00 72.44 107 ASN A C 1
ATOM 828 O O . ASN A 1 107 ? 0.840 -30.906 32.465 1.00 72.44 107 ASN A O 1
ATOM 832 N N . PRO A 1 108 ? 1.440 -31.047 34.633 1.00 56.69 108 PRO A N 1
ATOM 833 C CA . PRO A 1 108 ? 2.759 -31.591 34.340 1.00 56.69 108 PRO A CA 1
ATOM 834 C C . PRO A 1 108 ? 2.651 -33.056 33.858 1.00 56.69 108 PRO A C 1
ATOM 836 O O . PRO A 1 108 ? 1.643 -33.708 34.143 1.00 56.69 108 PRO A O 1
ATOM 839 N N . PRO A 1 109 ? 3.648 -33.553 33.100 1.00 65.44 109 PRO A N 1
ATOM 840 C CA . PRO A 1 109 ? 3.662 -34.917 32.564 1.00 65.44 109 PRO A CA 1
ATOM 841 C C . PRO A 1 109 ? 3.686 -36.005 33.644 1.00 65.44 109 PRO A C 1
ATOM 843 O O . PRO A 1 109 ? 4.262 -35.761 34.730 1.00 65.44 109 PRO A O 1
#

Organism: Mytilus galloprovincialis (NCBI:txid29158)